Protein AF-A0A1V5A7U2-F1 (afdb_monomer_lite)

Secondary structure (DSSP, 8-state):
---PPP------------S----EEEEEEETTTTEEEEEEE-TT-HHHHHHHHHHHHHHHHHHHHHHHHHHHHH--

pLDDT: mean 80.2, std 15.54, range [40.38, 97.25]

Radius of gyration: 20.6 Å; chains: 1; bounding box: 57×22×57 Å

Foldseek 3Di:
DDPDDPDPDDPDPDPDDDDDPQPDWDWDDDPPPLDIQIFGDHPVCVVRSVVRVVVSVVVSVVVVVVVVVVVVVVVD

Structure (mmCIF, N/CA/C/O backbone):
data_AF-A0A1V5A7U2-F1
#
_entry.id   AF-A0A1V5A7U2-F1
#
loop_
_atom_site.group_PDB
_atom_site.id
_atom_site.type_symbol
_atom_site.label_atom_id
_atom_site.label_alt_id
_atom_site.label_comp_id
_atom_site.label_asym_id
_atom_site.label_entity_id
_atom_site.label_seq_id
_atom_site.pdbx_PDB_ins_code
_atom_site.Cartn_x
_atom_site.Cartn_y
_atom_site.Cartn_z
_atom_site.occupancy
_atom_site.B_iso_or_equiv
_atom_site.auth_seq_id
_atom_site.auth_comp_id
_atom_site.auth_asym_id
_atom_site.auth_atom_id
_atom_site.pdbx_PDB_model_num
ATOM 1 N N . MET A 1 1 ? 35.604 11.578 43.692 1.00 40.38 1 MET A N 1
ATOM 2 C CA . MET A 1 1 ? 34.496 10.709 43.248 1.00 40.38 1 MET A CA 1
ATOM 3 C C . MET A 1 1 ? 33.508 11.582 42.494 1.00 40.38 1 MET A C 1
ATOM 5 O O . MET A 1 1 ? 32.706 12.257 43.119 1.00 40.38 1 MET A O 1
ATOM 9 N N . THR A 1 2 ? 33.662 11.687 41.177 1.00 42.56 2 THR A N 1
ATOM 10 C CA . THR A 1 2 ? 32.730 12.406 40.295 1.00 42.56 2 THR A CA 1
ATOM 11 C C . THR A 1 2 ? 31.802 11.378 39.670 1.00 42.56 2 THR A C 1
ATOM 13 O O . THR A 1 2 ? 32.097 10.854 38.597 1.00 42.56 2 THR A O 1
ATOM 16 N N . ASP A 1 3 ? 30.712 11.063 40.364 1.00 49.38 3 ASP A N 1
ATOM 17 C CA . ASP A 1 3 ? 29.612 10.311 39.767 1.00 49.38 3 ASP A CA 1
ATOM 18 C C . ASP A 1 3 ? 28.875 11.241 38.806 1.00 49.38 3 ASP A C 1
ATOM 20 O O . ASP A 1 3 ? 28.108 12.117 39.203 1.00 49.38 3 ASP A O 1
ATOM 24 N N . THR A 1 4 ? 29.173 11.085 37.518 1.00 60.84 4 THR A N 1
ATOM 25 C CA . THR A 1 4 ? 28.358 11.666 36.454 1.00 60.84 4 THR A CA 1
ATOM 26 C C . THR A 1 4 ? 27.144 10.754 36.283 1.00 60.84 4 THR A C 1
ATOM 28 O O . THR A 1 4 ? 27.335 9.578 35.963 1.00 60.84 4 THR A O 1
ATOM 31 N N . PRO A 1 5 ? 25.910 11.233 36.511 1.00 65.81 5 PRO A N 1
ATOM 32 C CA . PRO A 1 5 ? 24.728 10.406 36.324 1.00 65.81 5 PRO A CA 1
ATOM 33 C C . PRO A 1 5 ? 24.606 10.000 34.844 1.00 65.81 5 PRO A C 1
ATOM 35 O O . PRO A 1 5 ? 24.932 10.804 33.965 1.00 65.81 5 PRO A O 1
ATOM 38 N N . PRO A 1 6 ? 24.154 8.770 34.535 1.00 62.38 6 PRO A N 1
ATOM 39 C CA . PRO A 1 6 ? 23.964 8.343 33.156 1.00 62.38 6 PRO A CA 1
ATOM 40 C C . PRO A 1 6 ? 22.962 9.273 32.467 1.00 62.38 6 PRO A C 1
ATOM 42 O O . PRO A 1 6 ? 21.873 9.524 32.984 1.00 62.38 6 PRO A O 1
ATOM 45 N N . ILE A 1 7 ? 23.337 9.793 31.296 1.00 67.88 7 ILE A N 1
ATOM 46 C CA . ILE A 1 7 ? 22.428 10.574 30.458 1.00 67.88 7 ILE A CA 1
ATOM 47 C C . ILE A 1 7 ? 21.299 9.633 30.041 1.00 67.88 7 ILE A C 1
ATOM 49 O O . ILE A 1 7 ? 21.542 8.627 29.371 1.00 67.88 7 ILE A O 1
ATOM 53 N N . LEU A 1 8 ? 20.082 9.948 30.493 1.00 62.66 8 LEU A N 1
ATOM 54 C CA . LEU A 1 8 ? 18.852 9.244 30.152 1.00 62.66 8 LEU A CA 1
ATOM 55 C C . LEU A 1 8 ? 18.825 9.026 28.632 1.00 62.66 8 LEU A C 1
ATOM 57 O O . LEU A 1 8 ? 18.886 9.988 27.867 1.00 62.66 8 LEU A O 1
ATOM 61 N N . GLY A 1 9 ? 18.866 7.751 28.236 1.00 62.12 9 GLY A N 1
ATOM 62 C CA . GLY A 1 9 ? 19.299 7.300 26.917 1.00 62.12 9 GLY A CA 1
ATOM 63 C C . GLY A 1 9 ? 18.665 8.062 25.759 1.00 62.12 9 GLY A C 1
ATOM 64 O O . GLY A 1 9 ? 17.454 8.266 25.710 1.00 62.12 9 GLY A O 1
ATOM 65 N N . ILE A 1 10 ? 19.501 8.452 24.798 1.00 67.50 10 ILE A N 1
ATOM 66 C CA . ILE A 1 10 ? 19.047 8.996 23.522 1.00 67.50 10 ILE A CA 1
ATOM 67 C C . ILE A 1 10 ? 18.207 7.909 22.848 1.00 67.50 10 ILE A C 1
ATOM 69 O O . ILE A 1 10 ? 18.729 6.867 22.450 1.00 67.50 10 ILE A O 1
ATOM 73 N N . TYR A 1 11 ? 16.900 8.139 22.741 1.00 68.12 11 TYR A N 1
ATOM 74 C CA . TYR A 1 11 ? 16.017 7.268 21.980 1.00 68.12 11 TYR A CA 1
ATOM 75 C C . TYR A 1 11 ? 16.307 7.481 20.491 1.00 68.12 11 TYR A C 1
ATOM 77 O O . TYR A 1 11 ? 15.808 8.414 19.863 1.00 68.12 11 TYR A O 1
ATOM 85 N N . GLN A 1 12 ? 17.181 6.648 19.930 1.00 69.62 12 GLN A N 1
ATOM 86 C CA . GLN A 1 12 ? 17.474 6.670 18.506 1.00 69.62 12 GLN A CA 1
ATOM 87 C C . GLN A 1 12 ? 16.454 5.795 17.774 1.00 69.62 12 GLN A C 1
ATOM 89 O O . GLN A 1 12 ? 16.513 4.567 17.835 1.00 69.62 12 GLN A O 1
ATOM 94 N N . HIS A 1 13 ? 15.526 6.426 17.051 1.00 58.34 13 HIS A N 1
ATOM 95 C CA . HIS A 1 13 ? 14.707 5.726 16.063 1.00 58.34 13 HIS A CA 1
ATOM 96 C C . HIS A 1 13 ? 15.611 5.284 14.905 1.00 58.34 13 HIS A C 1
ATOM 98 O O . HIS A 1 13 ? 16.002 6.091 14.062 1.00 58.34 13 HIS A O 1
ATOM 104 N N . VAL A 1 14 ? 15.973 4.003 14.874 1.00 70.56 14 VAL A N 1
ATOM 105 C CA . VAL A 1 14 ? 16.699 3.401 13.752 1.00 70.56 14 VAL A CA 1
ATOM 106 C C . VAL A 1 14 ? 15.673 2.772 12.813 1.00 70.56 14 VAL A C 1
ATOM 108 O O . VAL A 1 14 ? 15.043 1.777 13.165 1.00 70.56 14 VAL A O 1
ATOM 111 N N . HIS A 1 15 ? 15.503 3.328 11.611 1.00 61.44 15 HIS A N 1
ATOM 112 C CA . HIS A 1 15 ? 14.788 2.635 10.538 1.00 61.44 15 HIS A CA 1
ATOM 113 C C . HIS A 1 15 ? 15.699 1.536 9.988 1.00 61.44 15 HIS A C 1
ATOM 115 O O . HIS A 1 15 ? 16.617 1.790 9.206 1.00 61.44 15 HIS A O 1
ATOM 121 N N . ARG A 1 16 ? 15.494 0.311 10.473 1.00 57.66 16 ARG A N 1
ATOM 122 C CA . ARG A 1 16 ? 16.139 -0.880 9.930 1.00 57.66 16 ARG A CA 1
ATOM 123 C C . ARG A 1 16 ? 15.251 -1.402 8.805 1.00 57.66 16 ARG A C 1
ATOM 125 O O . ARG A 1 16 ? 14.252 -2.061 9.069 1.00 57.66 16 ARG A O 1
ATOM 132 N N . ASP A 1 17 ? 15.593 -1.062 7.568 1.00 62.31 17 ASP A N 1
ATOM 133 C CA . ASP A 1 17 ? 14.885 -1.597 6.404 1.00 62.31 17 ASP A CA 1
ATOM 134 C C . ASP A 1 17 ? 15.373 -3.032 6.159 1.00 62.31 17 ASP A C 1
ATOM 136 O O . ASP A 1 17 ? 16.488 -3.244 5.679 1.00 62.31 17 ASP A O 1
ATOM 140 N N . GLU A 1 18 ? 14.570 -4.031 6.520 1.00 61.06 18 GLU A N 1
ATOM 141 C CA . GLU A 1 18 ? 14.809 -5.419 6.118 1.00 61.06 18 GLU A CA 1
ATOM 142 C C . GLU A 1 18 ? 14.141 -5.677 4.758 1.00 61.06 18 GLU A C 1
ATOM 144 O O . GLU A 1 18 ? 12.931 -5.513 4.606 1.00 61.06 18 GLU A O 1
ATOM 149 N N . GLY A 1 19 ? 14.932 -6.078 3.756 1.00 65.19 19 GLY A N 1
ATOM 150 C CA . GLY A 1 19 ? 14.451 -6.419 2.413 1.00 65.19 19 GLY A CA 1
ATOM 151 C C . GLY A 1 19 ? 14.818 -5.406 1.317 1.00 65.19 19 GLY A C 1
ATOM 152 O O . GLY A 1 19 ? 15.661 -4.531 1.525 1.00 65.19 19 GLY A O 1
ATOM 153 N N . PRO A 1 20 ? 14.236 -5.547 0.110 1.00 66.75 20 PRO A N 1
ATOM 154 C CA . PRO A 1 20 ? 14.533 -4.668 -1.014 1.00 66.75 20 PRO A CA 1
ATOM 155 C C . PRO A 1 20 ? 14.124 -3.227 -0.704 1.00 66.75 20 PRO A C 1
ATOM 157 O O . PRO A 1 20 ? 12.982 -2.965 -0.317 1.00 66.75 20 PRO A O 1
ATOM 160 N N . ARG A 1 21 ? 15.046 -2.284 -0.914 1.00 69.50 21 ARG A N 1
ATOM 161 C CA . ARG A 1 21 ? 14.740 -0.853 -0.872 1.00 69.50 21 ARG A CA 1
ATOM 162 C C . ARG A 1 21 ? 14.047 -0.448 -2.163 1.00 69.50 21 ARG A C 1
ATOM 164 O O . ARG A 1 21 ? 14.695 -0.165 -3.163 1.00 69.50 21 ARG A O 1
ATOM 171 N N . TYR A 1 22 ? 12.726 -0.432 -2.117 1.00 75.12 22 TYR A N 1
ATOM 172 C CA . TYR A 1 22 ? 11.901 0.145 -3.166 1.00 75.12 22 TYR A CA 1
ATOM 173 C C . TYR A 1 22 ? 11.956 1.671 -3.068 1.00 75.12 22 TYR A C 1
ATOM 175 O O . TYR A 1 22 ? 11.481 2.250 -2.090 1.00 75.12 22 TYR A O 1
ATOM 183 N N . THR A 1 23 ? 12.573 2.322 -4.052 1.00 80.69 23 THR A N 1
ATOM 184 C CA . THR A 1 23 ? 12.609 3.789 -4.151 1.00 80.69 23 THR A CA 1
ATOM 185 C C . THR A 1 23 ? 11.367 4.346 -4.832 1.00 80.69 23 THR A C 1
ATOM 187 O O . THR A 1 23 ? 10.983 5.485 -4.564 1.00 80.69 23 THR A O 1
ATOM 190 N N . ASP A 1 24 ? 10.718 3.538 -5.671 1.00 91.31 24 ASP A N 1
ATOM 191 C CA . ASP A 1 24 ? 9.523 3.946 -6.393 1.00 91.31 24 ASP A CA 1
ATOM 192 C C . ASP A 1 24 ? 8.290 3.801 -5.511 1.00 91.31 24 ASP A C 1
ATOM 194 O O . ASP A 1 24 ? 8.166 2.880 -4.695 1.00 91.31 24 ASP A O 1
ATOM 198 N N . SER A 1 25 ? 7.339 4.714 -5.691 1.00 93.19 25 SER A N 1
ATOM 199 C CA . SER A 1 25 ? 6.058 4.629 -5.004 1.00 93.19 25 SER A CA 1
ATOM 200 C C . SER A 1 25 ? 4.924 5.203 -5.833 1.00 93.19 25 SER A C 1
ATOM 202 O O . SER A 1 25 ? 5.118 6.127 -6.621 1.00 93.19 25 SER A O 1
ATOM 204 N N . ILE A 1 26 ? 3.730 4.661 -5.611 1.00 92.69 26 ILE A N 1
ATOM 205 C CA . ILE A 1 26 ? 2.473 5.194 -6.126 1.00 92.69 26 ILE A CA 1
ATOM 206 C C . ILE A 1 26 ? 1.612 5.582 -4.926 1.00 92.69 26 ILE A C 1
ATOM 208 O O . ILE A 1 26 ? 1.467 4.811 -3.974 1.00 92.69 26 ILE A O 1
ATOM 212 N N . GLU A 1 27 ? 1.045 6.784 -4.973 1.00 92.81 27 GLU A N 1
ATOM 213 C CA . GLU A 1 27 ? 0.099 7.279 -3.978 1.00 92.81 27 GLU A CA 1
ATOM 214 C C . GLU A 1 27 ? -1.295 7.394 -4.596 1.00 92.81 27 GLU A C 1
ATOM 216 O O . GLU A 1 27 ? -1.466 7.966 -5.672 1.00 92.81 27 GLU A O 1
ATOM 221 N N . ILE A 1 28 ? -2.293 6.819 -3.923 1.00 89.19 28 ILE A N 1
ATOM 222 C CA . ILE A 1 28 ? -3.663 6.717 -4.426 1.00 89.19 28 ILE A CA 1
ATOM 223 C C . ILE A 1 28 ? -4.634 7.303 -3.401 1.00 89.19 28 ILE A C 1
ATOM 225 O O . ILE A 1 28 ? -4.703 6.856 -2.252 1.00 89.19 28 ILE A O 1
ATOM 229 N N . GLY A 1 29 ? -5.439 8.269 -3.843 1.00 85.44 29 GLY A N 1
ATOM 230 C CA . GLY A 1 29 ? -6.454 8.944 -3.035 1.00 85.44 29 GLY A CA 1
ATOM 231 C C . GLY A 1 29 ? -6.090 10.390 -2.709 1.00 85.44 29 GLY A C 1
ATOM 232 O O . GLY A 1 29 ? -5.217 10.990 -3.326 1.00 85.44 29 GLY A O 1
ATOM 233 N N . THR A 1 30 ? -6.802 10.975 -1.749 1.00 80.56 30 THR A N 1
ATOM 234 C CA . THR A 1 30 ? -6.568 12.353 -1.303 1.00 80.56 30 THR A CA 1
ATOM 235 C C . THR A 1 30 ? -6.497 12.374 0.213 1.00 80.56 30 THR A C 1
ATOM 237 O O . THR A 1 30 ? -7.435 11.942 0.894 1.00 80.56 30 THR A O 1
ATOM 240 N N . ALA A 1 31 ? -5.394 12.897 0.747 1.00 72.19 31 ALA A N 1
ATOM 241 C CA . ALA A 1 31 ? -5.264 13.140 2.175 1.00 72.19 31 ALA A CA 1
ATOM 242 C C . ALA A 1 31 ? -6.465 13.970 2.677 1.00 72.19 31 ALA A C 1
ATOM 244 O O . ALA A 1 31 ? -6.832 14.979 2.079 1.00 72.19 31 ALA A O 1
ATOM 245 N N . GLY A 1 32 ? -7.126 13.504 3.741 1.00 65.31 32 GLY A N 1
ATOM 246 C CA . GLY A 1 32 ? -8.277 14.184 4.352 1.00 65.31 32 GLY A CA 1
ATOM 247 C C . GLY A 1 32 ? -9.675 13.790 3.848 1.00 65.31 32 GLY A C 1
ATOM 248 O O . GLY A 1 32 ? -10.649 14.160 4.494 1.00 65.31 32 GLY A O 1
ATOM 249 N N . LYS A 1 33 ? -9.821 13.002 2.769 1.00 72.31 33 LYS A N 1
ATOM 250 C CA . LYS A 1 33 ? -11.139 12.536 2.257 1.00 72.31 33 LYS A CA 1
ATOM 251 C C . LYS A 1 33 ? -11.400 11.035 2.457 1.00 72.31 33 LYS A C 1
ATOM 253 O O . LYS A 1 33 ? -12.074 10.408 1.649 1.00 72.31 33 LYS A O 1
ATOM 258 N N . GLY A 1 34 ? -10.837 10.443 3.511 1.00 67.81 34 GLY A N 1
ATOM 259 C CA . GLY A 1 34 ? -10.899 8.990 3.757 1.00 67.81 34 GLY A CA 1
ATOM 260 C C . GLY A 1 34 ? -9.563 8.255 3.590 1.00 67.81 34 GLY A C 1
ATOM 261 O O . GLY A 1 34 ? -9.532 7.024 3.578 1.00 67.81 34 GLY A O 1
ATOM 262 N N . GLY A 1 35 ? -8.462 9.007 3.485 1.00 81.88 35 GLY A N 1
ATOM 263 C CA . GLY A 1 35 ? -7.087 8.502 3.537 1.00 81.88 35 GLY A CA 1
ATOM 264 C C . GLY A 1 35 ? -6.432 8.305 2.167 1.00 81.88 35 GLY A C 1
ATOM 265 O O . GLY A 1 35 ? -7.105 8.022 1.172 1.00 81.88 35 GLY A O 1
ATOM 266 N N . ALA A 1 36 ? -5.106 8.448 2.141 1.00 89.75 36 ALA A N 1
ATOM 267 C CA . ALA A 1 36 ? -4.249 8.137 0.999 1.00 89.75 36 ALA A CA 1
ATOM 268 C C . ALA A 1 36 ? -3.548 6.790 1.232 1.00 89.75 36 ALA A C 1
ATOM 270 O O . ALA A 1 36 ? -3.153 6.483 2.358 1.00 89.75 36 ALA A O 1
ATOM 271 N N . LEU A 1 37 ? -3.411 5.988 0.177 1.00 91.12 37 LEU A N 1
ATOM 272 C CA . LEU A 1 37 ? -2.666 4.733 0.198 1.00 91.12 37 LEU A CA 1
ATOM 273 C C . LEU A 1 37 ? -1.361 4.930 -0.569 1.00 91.12 37 LEU A C 1
ATOM 275 O O . LEU A 1 37 ? -1.394 5.163 -1.775 1.00 91.12 37 LEU A O 1
ATOM 279 N N . LYS A 1 38 ? -0.227 4.830 0.126 1.00 92.62 38 LYS A N 1
ATOM 280 C CA . LYS A 1 38 ? 1.103 4.904 -0.481 1.00 92.62 38 LYS A CA 1
ATOM 281 C C . LYS A 1 38 ? 1.718 3.512 -0.544 1.00 92.62 38 LYS A C 1
ATOM 283 O O . LYS A 1 38 ? 1.900 2.873 0.490 1.00 92.62 38 LYS A O 1
ATOM 288 N N . VAL A 1 39 ? 2.028 3.049 -1.751 1.00 93.75 39 VAL A N 1
ATOM 289 C CA . VAL A 1 39 ? 2.580 1.713 -2.009 1.00 93.75 39 VAL A CA 1
ATOM 290 C C . VAL A 1 39 ? 3.965 1.863 -2.618 1.00 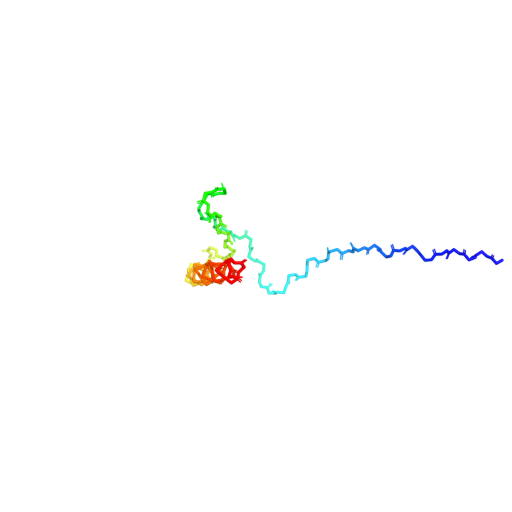93.75 39 VAL A C 1
ATOM 292 O O . VAL A 1 39 ? 4.115 2.525 -3.641 1.00 93.75 39 VAL A O 1
ATOM 295 N N . PHE A 1 40 ? 4.966 1.242 -1.997 1.00 93.25 40 PHE A N 1
ATOM 296 C CA . PHE A 1 40 ? 6.337 1.194 -2.508 1.00 93.25 40 PHE A CA 1
ATOM 297 C C . PHE A 1 40 ? 6.572 -0.090 -3.316 1.00 93.25 40 PHE A C 1
ATOM 299 O O . PHE A 1 40 ? 6.122 -1.171 -2.913 1.00 93.25 40 PHE A O 1
ATOM 306 N N . GLY A 1 41 ? 7.285 0.025 -4.436 1.00 92.44 41 GLY A N 1
ATOM 307 C CA . GLY A 1 41 ? 7.577 -1.086 -5.344 1.00 92.44 41 GLY A CA 1
ATOM 308 C C . GLY A 1 41 ? 8.726 -0.798 -6.312 1.00 92.44 41 GLY A C 1
ATOM 309 O O . GLY A 1 41 ? 9.540 0.090 -6.073 1.00 92.44 41 GLY A O 1
ATOM 310 N N . ASN A 1 42 ? 8.818 -1.598 -7.372 1.00 92.38 42 ASN A N 1
ATOM 311 C CA . ASN A 1 42 ? 9.843 -1.484 -8.408 1.00 92.38 42 ASN A CA 1
ATOM 312 C C . ASN A 1 42 ? 9.156 -1.309 -9.766 1.00 92.38 42 ASN A C 1
ATOM 314 O O . ASN A 1 42 ? 8.415 -2.201 -10.177 1.00 92.38 42 ASN A O 1
ATOM 318 N N . LEU A 1 43 ? 9.379 -0.187 -10.452 1.00 90.75 43 LEU A N 1
ATOM 319 C CA . LEU A 1 43 ? 8.782 0.052 -11.772 1.00 90.75 43 LEU A CA 1
ATOM 320 C C . LEU A 1 43 ? 9.354 -0.860 -12.869 1.00 90.75 43 LEU A C 1
ATOM 322 O O . LEU A 1 43 ? 8.662 -1.105 -13.856 1.00 90.75 43 LEU A O 1
ATOM 326 N N . ASP A 1 44 ? 10.552 -1.415 -12.669 1.00 93.44 44 ASP A N 1
ATOM 327 C CA . ASP A 1 44 ? 11.160 -2.389 -13.587 1.00 93.44 44 ASP A CA 1
ATOM 328 C C . ASP A 1 44 ? 10.550 -3.802 -13.455 1.00 93.44 44 ASP A C 1
ATOM 330 O O . ASP A 1 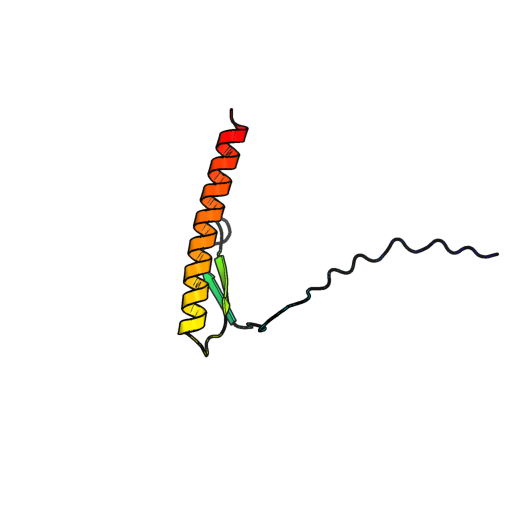44 ? 10.811 -4.670 -14.287 1.00 93.44 44 ASP A O 1
ATOM 334 N N . ASP A 1 45 ? 9.728 -4.046 -12.425 1.00 93.69 45 ASP A N 1
ATOM 335 C CA . ASP A 1 45 ? 8.962 -5.285 -12.216 1.00 93.69 45 ASP A CA 1
ATOM 336 C C . ASP A 1 45 ? 7.465 -4.961 -12.034 1.00 93.69 45 ASP A C 1
ATOM 338 O O . ASP A 1 45 ? 6.944 -4.959 -10.908 1.00 93.69 45 ASP A O 1
ATOM 342 N N . PRO A 1 46 ? 6.750 -4.649 -13.131 1.00 94.44 46 PRO A N 1
ATOM 343 C CA . PRO A 1 46 ? 5.354 -4.229 -13.064 1.00 94.44 46 PRO A CA 1
ATOM 344 C C . PRO A 1 46 ? 4.437 -5.309 -12.480 1.00 94.44 46 PRO A C 1
ATOM 346 O O . PRO A 1 46 ? 3.532 -4.973 -11.720 1.00 94.44 46 PRO A O 1
ATOM 349 N N . ASP A 1 47 ? 4.695 -6.592 -12.745 1.00 97.25 47 ASP A N 1
ATOM 350 C CA . ASP A 1 47 ? 3.892 -7.700 -12.213 1.00 97.25 47 ASP A CA 1
ATOM 351 C C . ASP A 1 47 ? 4.043 -7.819 -10.687 1.00 97.25 47 ASP A C 1
ATOM 353 O O . ASP A 1 47 ? 3.063 -8.000 -9.950 1.00 97.25 47 ASP A O 1
ATOM 357 N N . GLY A 1 48 ? 5.275 -7.698 -10.181 1.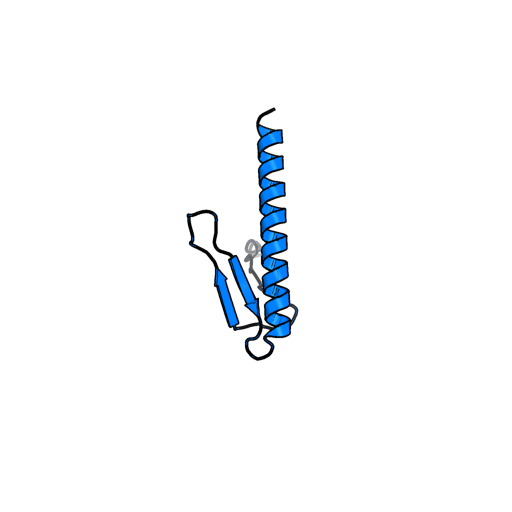00 94.62 48 GLY A N 1
ATOM 358 C CA . GLY A 1 48 ? 5.554 -7.668 -8.748 1.00 94.62 48 GLY A CA 1
ATOM 359 C C . GLY A 1 48 ? 4.951 -6.442 -8.063 1.00 94.62 48 GLY A C 1
ATOM 360 O O . GLY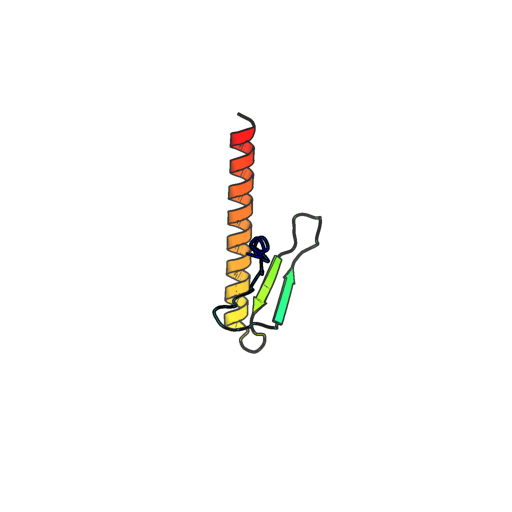 A 1 48 ? 4.373 -6.559 -6.974 1.00 94.62 48 GLY A O 1
ATOM 361 N N . PHE A 1 49 ? 5.029 -5.272 -8.702 1.00 94.75 49 PHE A N 1
ATOM 362 C CA . PHE A 1 49 ? 4.430 -4.048 -8.174 1.00 94.75 49 PHE A CA 1
ATOM 363 C C . PHE A 1 49 ? 2.892 -4.126 -8.186 1.00 94.75 49 PHE A C 1
ATOM 365 O O . PHE A 1 49 ? 2.251 -3.794 -7.187 1.00 94.75 49 PHE A O 1
ATOM 372 N N . GLU A 1 50 ? 2.278 -4.672 -9.236 1.00 96.25 50 GLU A N 1
ATOM 373 C CA . GLU A 1 50 ? 0.827 -4.867 -9.314 1.00 96.25 50 GLU A CA 1
ATOM 374 C C . GLU A 1 50 ? 0.308 -5.735 -8.159 1.00 96.25 50 GLU A C 1
ATOM 376 O O . GLU A 1 50 ? -0.664 -5.374 -7.488 1.00 96.25 50 GLU A O 1
ATOM 381 N N . ARG A 1 51 ? 0.986 -6.850 -7.858 1.00 97.00 51 ARG A N 1
ATOM 382 C CA . ARG A 1 51 ? 0.631 -7.717 -6.719 1.00 97.00 51 ARG A CA 1
ATOM 383 C C . ARG A 1 51 ? 0.650 -6.956 -5.394 1.00 97.00 51 ARG A C 1
ATOM 385 O O . ARG A 1 51 ? -0.266 -7.113 -4.588 1.00 97.00 51 ARG A O 1
ATOM 392 N N . ARG A 1 52 ? 1.652 -6.095 -5.181 1.00 94.12 52 ARG A N 1
ATOM 393 C CA . ARG A 1 52 ? 1.743 -5.241 -3.982 1.00 94.12 52 ARG A CA 1
ATOM 394 C C . ARG A 1 52 ? 0.587 -4.253 -3.900 1.00 94.12 52 ARG A C 1
ATOM 396 O O . ARG A 1 52 ? 0.037 -4.065 -2.819 1.00 94.12 52 ARG A O 1
ATOM 403 N N . ILE A 1 53 ? 0.204 -3.648 -5.023 1.00 95.06 53 ILE A N 1
ATOM 404 C CA . ILE A 1 53 ? -0.930 -2.718 -5.084 1.00 95.06 53 ILE A CA 1
ATOM 405 C C . ILE A 1 53 ? -2.226 -3.442 -4.703 1.0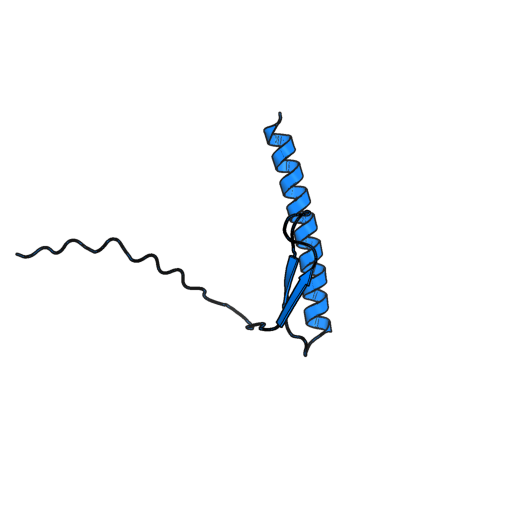0 95.06 53 ILE A C 1
ATOM 407 O O . ILE A 1 53 ? -2.960 -2.956 -3.843 1.00 95.06 53 ILE A O 1
ATOM 411 N N . ARG A 1 54 ? -2.486 -4.626 -5.275 1.00 96.81 54 ARG A N 1
ATOM 412 C CA . ARG A 1 54 ? -3.677 -5.437 -4.955 1.00 96.81 54 ARG A CA 1
ATOM 413 C C . ARG A 1 54 ? -3.754 -5.784 -3.467 1.00 96.81 54 ARG A C 1
ATOM 415 O O . ARG A 1 54 ? -4.793 -5.571 -2.845 1.00 96.81 54 ARG A O 1
ATOM 422 N N . GLU A 1 55 ? -2.650 -6.242 -2.881 1.00 97.00 55 GLU A N 1
ATOM 423 C CA . GLU A 1 55 ? -2.600 -6.540 -1.445 1.00 97.00 55 GLU A CA 1
ATOM 424 C C . GLU A 1 55 ? -2.778 -5.291 -0.577 1.00 97.00 55 GLU A C 1
ATOM 426 O O . GLU A 1 55 ? -3.463 -5.346 0.442 1.00 97.00 55 GLU A O 1
ATOM 431 N N . ALA A 1 56 ? -2.227 -4.145 -0.984 1.00 94.81 56 ALA A N 1
ATOM 432 C CA . ALA A 1 56 ? -2.396 -2.897 -0.248 1.00 94.81 56 ALA A CA 1
ATOM 433 C C . ALA A 1 56 ? -3.873 -2.467 -0.169 1.00 94.81 56 ALA A C 1
ATOM 435 O O . ALA A 1 56 ? -4.327 -2.028 0.890 1.00 94.81 56 ALA A O 1
ATOM 436 N N . PHE A 1 57 ? -4.646 -2.643 -1.247 1.00 94.50 57 PHE A N 1
ATOM 437 C CA . PHE A 1 57 ? -6.095 -2.407 -1.225 1.00 94.50 57 PHE A CA 1
ATOM 438 C C . PHE A 1 57 ? -6.831 -3.394 -0.316 1.00 94.50 57 PHE A C 1
ATOM 440 O O . PHE A 1 57 ? -7.611 -2.960 0.530 1.00 94.50 57 PHE A O 1
ATOM 447 N N . ARG A 1 58 ? -6.523 -4.693 -0.412 1.00 96.19 58 ARG A N 1
ATOM 448 C CA . ARG A 1 58 ? -7.116 -5.719 0.462 1.00 96.19 58 ARG A CA 1
ATOM 449 C C . ARG A 1 58 ? -6.884 -5.406 1.943 1.00 96.19 58 ARG A C 1
ATOM 451 O O . ARG A 1 58 ? -7.796 -5.502 2.758 1.00 96.19 58 ARG A O 1
ATOM 458 N N . LEU A 1 59 ? -5.663 -5.011 2.305 1.00 95.25 59 LEU A N 1
ATOM 459 C CA . LEU A 1 59 ? -5.323 -4.644 3.681 1.00 95.25 59 LEU A CA 1
ATOM 460 C C . LEU A 1 59 ? -6.027 -3.360 4.135 1.00 95.25 59 LEU A C 1
ATOM 462 O O . LEU A 1 59 ? -6.420 -3.270 5.298 1.00 95.25 59 LEU A O 1
ATOM 466 N N . ARG A 1 60 ? -6.225 -2.386 3.238 1.00 92.00 60 ARG A N 1
ATOM 467 C CA . ARG A 1 60 ? -7.000 -1.173 3.536 1.00 92.00 60 ARG A CA 1
ATOM 468 C C . ARG A 1 60 ? -8.449 -1.508 3.883 1.00 92.00 60 ARG A C 1
ATOM 470 O O . ARG A 1 60 ? -8.947 -0.986 4.876 1.00 92.00 60 ARG A O 1
ATOM 477 N N . GLU A 1 61 ? -9.096 -2.370 3.105 1.00 93.06 61 GLU A N 1
ATOM 478 C CA . GLU A 1 61 ? -10.472 -2.818 3.368 1.00 93.06 61 GLU A CA 1
ATOM 479 C C . GLU A 1 61 ? -10.570 -3.516 4.730 1.00 93.06 61 GLU A C 1
ATOM 481 O O . GLU A 1 61 ? -11.395 -3.143 5.560 1.00 93.06 61 GLU A O 1
ATOM 486 N N . ILE A 1 62 ? -9.646 -4.440 5.023 1.00 95.12 62 ILE A N 1
ATOM 487 C CA . ILE A 1 62 ? -9.580 -5.114 6.330 1.00 95.12 62 ILE A CA 1
ATOM 488 C C . ILE A 1 62 ? -9.416 -4.103 7.473 1.00 95.12 62 ILE A C 1
ATOM 490 O O . ILE A 1 62 ? -10.088 -4.211 8.497 1.00 95.12 62 ILE A O 1
ATOM 494 N N . ALA A 1 63 ? -8.531 -3.114 7.321 1.00 92.12 63 ALA A N 1
ATOM 495 C CA . ALA A 1 63 ? -8.316 -2.092 8.342 1.00 92.12 63 ALA A CA 1
ATOM 496 C C . ALA A 1 63 ? -9.574 -1.237 8.577 1.00 92.12 63 ALA A C 1
ATOM 498 O O . ALA A 1 63 ? -9.892 -0.915 9.723 1.00 92.12 63 ALA A O 1
ATOM 499 N N . GLN A 1 64 ? -10.305 -0.898 7.512 1.00 90.62 64 GLN A N 1
ATOM 500 C CA . GLN A 1 64 ? -11.568 -0.162 7.598 1.00 90.62 64 GLN A CA 1
ATOM 501 C C . GLN A 1 64 ? -12.650 -0.980 8.310 1.00 90.62 64 GLN A C 1
ATOM 503 O O . GLN A 1 64 ? -13.295 -0.462 9.222 1.00 90.62 64 GLN A O 1
ATOM 508 N N . ASP A 1 65 ? -12.792 -2.259 7.965 1.00 93.56 65 ASP A N 1
ATOM 509 C CA . ASP A 1 65 ? -13.728 -3.176 8.618 1.00 93.56 65 ASP A CA 1
ATOM 510 C C . ASP A 1 65 ? -13.425 -3.337 10.111 1.00 93.56 65 ASP A C 1
ATOM 512 O O . ASP A 1 65 ? -14.328 -3.272 10.950 1.00 93.56 65 ASP A O 1
ATOM 516 N N . LEU A 1 66 ? -12.149 -3.524 10.465 1.00 93.44 66 LEU A N 1
ATOM 517 C CA . LEU A 1 66 ? -11.713 -3.626 11.859 1.00 93.44 66 LEU A CA 1
ATOM 518 C C . LEU A 1 66 ? -12.021 -2.343 12.633 1.00 93.44 66 LEU A C 1
ATOM 520 O O . LEU A 1 66 ? -12.547 -2.411 13.746 1.00 93.4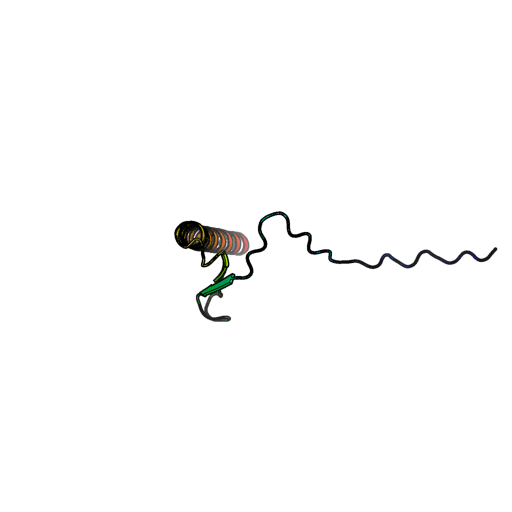4 66 LEU A O 1
ATOM 524 N N . HIS A 1 67 ? -11.747 -1.184 12.035 1.00 89.44 67 HIS A N 1
ATOM 525 C CA . HIS A 1 67 ? -12.049 0.104 12.647 1.00 89.44 67 HIS A CA 1
ATOM 526 C C . HIS A 1 67 ? -13.554 0.281 12.880 1.00 89.44 67 HIS A C 1
ATOM 528 O O . HIS A 1 67 ? -13.966 0.649 13.978 1.00 89.44 67 HIS A O 1
ATOM 534 N N . ALA A 1 68 ? -14.389 -0.043 11.888 1.00 90.19 68 ALA A N 1
ATOM 535 C CA . ALA A 1 68 ? -15.842 0.059 12.004 1.00 90.19 68 ALA A CA 1
ATOM 536 C C . ALA A 1 68 ? -16.398 -0.812 13.145 1.00 90.19 68 ALA A C 1
ATOM 538 O O . ALA A 1 68 ? -17.222 -0.347 13.934 1.00 90.19 68 ALA A O 1
ATOM 539 N N . ARG A 1 69 ? -15.904 -2.049 13.289 1.00 89.94 69 ARG A N 1
ATOM 540 C CA . ARG A 1 69 ? -16.302 -2.960 14.379 1.00 89.94 69 ARG A CA 1
ATOM 541 C C . ARG A 1 69 ? -15.883 -2.450 15.758 1.00 89.94 69 ARG A C 1
ATOM 543 O O . ARG A 1 69 ? -16.652 -2.576 16.707 1.00 89.94 69 ARG A O 1
ATOM 550 N N . GLN A 1 70 ? -14.691 -1.860 15.879 1.00 89.19 70 GLN A N 1
ATOM 551 C CA . GLN A 1 70 ? -14.239 -1.263 17.142 1.00 89.19 70 GLN A CA 1
ATOM 552 C C . GLN A 1 70 ? -15.143 -0.110 17.588 1.00 89.19 70 GLN A C 1
ATOM 554 O O . GLN A 1 70 ? -15.465 -0.019 18.770 1.00 89.19 70 GLN A O 1
ATOM 559 N N . GLN A 1 71 ? -15.597 0.731 16.655 1.00 84.00 71 GLN A N 1
ATOM 560 C CA . GLN A 1 71 ? -16.512 1.828 16.982 1.00 84.00 71 GLN A CA 1
ATOM 561 C C . GLN A 1 71 ? -17.876 1.316 17.464 1.00 84.00 71 GLN A C 1
ATOM 563 O O . GLN A 1 71 ? -18.427 1.863 18.411 1.00 84.00 71 GLN A O 1
ATOM 568 N N . GLN A 1 72 ? -18.392 0.230 16.878 1.00 75.25 72 GLN A N 1
ATOM 569 C CA . GLN A 1 72 ? -19.666 -0.374 17.293 1.00 75.25 72 GLN A CA 1
ATOM 570 C C . GLN A 1 72 ? -19.619 -0.948 18.719 1.00 75.25 72 GLN A C 1
ATOM 572 O O . GLN A 1 72 ? -20.601 -0.848 19.451 1.00 75.25 72 GLN A O 1
ATOM 577 N N . GLY A 1 73 ? -18.481 -1.518 19.128 1.00 66.75 73 GLY A N 1
ATOM 578 C CA . GLY A 1 73 ? -18.277 -2.018 20.492 1.00 66.75 73 GLY A CA 1
ATOM 579 C C . GLY A 1 73 ? -18.060 -0.922 21.542 1.00 66.75 73 GLY A C 1
ATOM 580 O O . GLY A 1 73 ? -18.291 -1.166 22.719 1.00 66.75 73 GLY A O 1
ATOM 581 N N . ALA A 1 74 ? -17.638 0.279 21.134 1.00 59.75 74 ALA A N 1
ATOM 582 C CA . ALA A 1 74 ? -17.454 1.427 22.028 1.00 59.75 74 ALA A CA 1
ATOM 583 C C . ALA A 1 74 ? -18.756 2.203 22.305 1.00 59.75 74 ALA A C 1
ATOM 585 O O . ALA A 1 74 ? -18.805 3.008 23.232 1.00 59.75 74 ALA A O 1
ATOM 586 N N . THR A 1 75 ? -19.796 1.983 21.497 1.00 57.69 75 THR A N 1
ATOM 587 C CA . THR A 1 75 ? -21.108 2.644 21.613 1.00 57.69 75 THR A CA 1
ATOM 588 C C . THR A 1 75 ? -22.177 1.804 22.324 1.00 57.69 75 THR A C 1
ATOM 590 O O . THR A 1 75 ? -23.331 2.228 22.360 1.00 57.69 75 THR A O 1
ATOM 593 N N . ALA A 1 76 ? -21.818 0.620 22.835 1.00 49.00 76 ALA A N 1
ATOM 594 C CA . ALA A 1 76 ? -22.713 -0.306 23.534 1.00 49.00 76 ALA A CA 1
ATOM 595 C C . ALA A 1 76 ? -22.625 -0.166 25.061 1.00 49.00 76 ALA A C 1
ATOM 597 O O . ALA A 1 76 ? -21.503 0.058 25.569 1.00 49.00 76 ALA A O 1
#

Sequence (76 aa):
MTDTPPILGIYQHVHRDEGPRYTDSIEIGTAGKGGALKVFGNLDDPDGFERRIREAFRLREIAQDLHARQQQGATA